Protein AF-A0A7Z9A4F8-F1 (afdb_monomer)

pLDDT: mean 92.96, std 9.13, range [48.97, 98.62]

Organism: NCBI:txid172042

Secondary structure (DSSP, 8-state):
--HHHHHHHHHHHHHHHHHHTTGGGGS-HHHHHHHHHHHIIIIIGGG-SSSHHHHHHHHHHHHHTTSS-HHHHHHHHHHHHHHHHH--HHHHHHHHHHHHTTSGGGG-S---HHHHHHHHHHHHHHHHHH-TTHHHHHHHHHHHHHHT-

Foldseek 3Di:
DDPVVVLVVLLVVLLVVCVVVVLVVLDFLLVVLVLLLVLCCPPPCVLAPDCLLVVLSVLLVCVLVVNDDLVVLVVSLVVLVVVLVPDDFLNNLSSVSSSVSSHPCSNDRDDDPVVVSVVVSVNSSSLCRNPNCSSVVSSVSSVVSSVVD

Mean predicted aligned error: 3.82 Å

Radius of gyration: 15.21 Å; Cα contacts (8 Å, |Δi|>4): 139; chains: 1; bounding box: 38×24×45 Å

Structure (mmCIF, N/CA/C/O backbone):
data_AF-A0A7Z9A4F8-F1
#
_entry.id   AF-A0A7Z9A4F8-F1
#
loop_
_atom_site.group_PDB
_atom_site.id
_atom_site.type_symbol
_atom_site.label_atom_id
_atom_site.label_alt_id
_atom_site.label_comp_id
_atom_site.label_asym_id
_atom_site.label_entity_id
_atom_site.label_seq_id
_atom_site.pdbx_PDB_ins_code
_atom_site.Cartn_x
_atom_site.Cartn_y
_atom_site.Cartn_z
_atom_site.occupancy
_atom_site.B_iso_or_equiv
_atom_site.auth_seq_id
_atom_site.auth_comp_id
_atom_site.auth_asym_id
_atom_site.auth_atom_id
_atom_site.pdbx_PDB_model_num
ATOM 1 N N . MET A 1 1 ? -14.095 -0.865 -30.176 1.00 49.19 1 MET A N 1
ATOM 2 C CA . MET A 1 1 ? -14.136 -0.090 -28.913 1.00 49.19 1 MET A CA 1
ATOM 3 C C . MET A 1 1 ? -12.730 -0.069 -28.334 1.00 49.19 1 MET A C 1
ATOM 5 O O . MET A 1 1 ? -12.136 -1.127 -28.215 1.00 49.19 1 MET A O 1
ATOM 9 N N . SER A 1 2 ? -12.163 1.115 -28.090 1.00 48.97 2 SER A N 1
ATOM 10 C CA . SER A 1 2 ? -10.768 1.278 -27.642 1.00 48.97 2 SER A CA 1
ATOM 11 C C . SER A 1 2 ? -10.556 0.652 -26.257 1.00 48.97 2 SER A C 1
ATOM 13 O O . SER A 1 2 ? -11.334 0.936 -25.349 1.00 48.97 2 SER A O 1
ATOM 15 N N . TYR A 1 3 ? -9.508 -0.162 -26.092 1.00 52.59 3 TYR A N 1
ATOM 16 C CA . TYR A 1 3 ? -9.105 -0.825 -24.837 1.00 52.59 3 TYR A CA 1
ATOM 17 C C . TYR A 1 3 ? -9.114 0.125 -23.620 1.00 52.59 3 TYR A C 1
ATOM 19 O O . TYR A 1 3 ? -9.548 -0.257 -22.536 1.00 52.59 3 TYR A O 1
ATOM 27 N N . LYS A 1 4 ? -8.752 1.403 -23.827 1.00 60.28 4 LYS A N 1
ATOM 28 C CA . LYS A 1 4 ? -8.769 2.464 -22.799 1.00 60.28 4 LYS A CA 1
ATOM 29 C C . LYS A 1 4 ? -10.166 2.806 -22.256 1.00 60.28 4 LYS A C 1
ATOM 31 O O . LYS A 1 4 ? -10.293 3.346 -21.164 1.00 60.28 4 LYS A O 1
ATOM 36 N N . LYS A 1 5 ? -11.230 2.546 -23.021 1.00 63.47 5 LYS A N 1
ATOM 37 C CA . LYS A 1 5 ? -12.617 2.782 -22.585 1.00 63.47 5 LYS A CA 1
ATOM 38 C C . LYS A 1 5 ? -13.124 1.637 -21.703 1.00 63.47 5 LYS A C 1
ATOM 40 O O . LYS A 1 5 ? -13.867 1.886 -20.760 1.00 63.47 5 LYS A O 1
ATOM 45 N N . VAL A 1 6 ? -12.700 0.404 -21.996 1.00 61.91 6 VAL A N 1
ATOM 46 C CA . VAL A 1 6 ? -13.047 -0.793 -21.210 1.00 61.91 6 VAL A CA 1
ATOM 47 C C . VAL A 1 6 ? -12.304 -0.790 -19.873 1.00 61.91 6 VAL A C 1
ATOM 49 O O . VAL A 1 6 ? -12.931 -1.027 -18.844 1.00 61.91 6 VAL A O 1
ATOM 52 N N . SER A 1 7 ? -11.017 -0.422 -19.869 1.00 66.69 7 SER A N 1
ATOM 53 C CA . SER A 1 7 ? -10.226 -0.273 -18.639 1.00 66.69 7 SER A CA 1
ATOM 54 C C . SER A 1 7 ? -10.853 0.719 -17.663 1.00 66.69 7 SER A C 1
ATOM 56 O O . SER A 1 7 ? -11.108 0.393 -16.507 1.00 66.69 7 SER A O 1
ATOM 58 N N . LYS A 1 8 ? -11.194 1.913 -18.162 1.00 76.75 8 LYS A N 1
ATOM 59 C CA . LYS A 1 8 ? -11.801 2.975 -17.360 1.00 76.75 8 LYS A CA 1
ATOM 60 C C . LYS A 1 8 ? -13.153 2.554 -16.780 1.00 76.75 8 LYS A C 1
ATOM 62 O O . LYS A 1 8 ? -13.448 2.890 -15.642 1.00 76.75 8 LYS A O 1
ATOM 67 N N . SER A 1 9 ? -13.948 1.784 -17.527 1.00 84.25 9 SER A N 1
ATOM 68 C CA . SER A 1 9 ? -15.221 1.259 -17.022 1.00 84.25 9 SER A CA 1
ATOM 69 C C . SER A 1 9 ? -15.029 0.257 -15.884 1.00 84.25 9 SER A C 1
ATOM 71 O O . SER A 1 9 ? -15.783 0.318 -14.923 1.00 84.25 9 SER A O 1
ATOM 73 N N . LYS A 1 10 ? -14.039 -0.644 -15.961 1.00 85.62 10 LYS A N 1
ATOM 74 C CA . LYS A 1 10 ? -13.772 -1.612 -14.883 1.00 85.62 10 LYS A CA 1
ATOM 75 C C . LYS A 1 10 ? -13.355 -0.914 -13.585 1.00 85.62 10 LYS A C 1
ATOM 77 O O . LYS A 1 10 ? -13.894 -1.231 -12.531 1.00 85.62 10 LYS A O 1
ATOM 82 N N . ILE A 1 11 ? -12.441 0.054 -13.674 1.00 91.19 11 ILE A N 1
ATOM 83 C CA . ILE A 1 11 ? -11.961 0.821 -12.512 1.00 91.19 11 ILE A CA 1
ATOM 84 C C . ILE A 1 11 ? -13.109 1.608 -11.871 1.00 91.19 11 ILE A C 1
ATOM 86 O O . ILE A 1 11 ? -13.294 1.529 -10.660 1.00 91.19 11 ILE A O 1
ATOM 90 N N . ILE A 1 12 ? -13.917 2.305 -12.681 1.00 91.38 12 ILE A N 1
ATOM 91 C CA . ILE A 1 12 ? -15.095 3.041 -12.198 1.00 91.38 12 ILE A CA 1
ATOM 92 C C . ILE A 1 12 ? -16.080 2.091 -11.514 1.00 91.38 12 ILE A C 1
ATOM 94 O O . ILE A 1 12 ? -16.480 2.359 -10.392 1.00 91.38 12 ILE A O 1
ATOM 98 N N . ASN A 1 13 ? -16.400 0.948 -12.126 1.00 90.75 13 ASN A N 1
ATOM 99 C CA . ASN A 1 13 ? -17.335 -0.011 -11.536 1.00 90.75 13 ASN A CA 1
ATOM 100 C C . ASN A 1 13 ? -16.831 -0.565 -10.191 1.00 90.75 13 ASN A C 1
ATOM 102 O O . ASN A 1 13 ? -17.613 -0.699 -9.253 1.00 90.75 13 ASN A O 1
ATOM 106 N N . ALA A 1 14 ? -15.537 -0.888 -10.082 1.00 90.62 14 ALA A N 1
ATOM 107 C CA . ALA A 1 14 ? -14.943 -1.343 -8.825 1.00 90.62 14 ALA A CA 1
ATOM 108 C C . ALA A 1 14 ? -14.994 -0.243 -7.753 1.00 90.62 14 ALA A C 1
ATOM 110 O O . ALA A 1 14 ? -15.388 -0.497 -6.615 1.00 90.62 14 ALA A O 1
ATOM 111 N N . TYR A 1 15 ? -14.644 0.987 -8.129 1.00 93.19 15 TYR A N 1
ATOM 112 C CA . TYR A 1 15 ? -14.686 2.147 -7.246 1.00 93.19 15 TYR A CA 1
ATOM 113 C C . TYR A 1 15 ? -16.108 2.462 -6.760 1.00 93.19 15 TYR A C 1
ATOM 115 O O . TYR A 1 15 ? -16.328 2.625 -5.559 1.00 93.19 15 TYR A O 1
ATOM 123 N N . ASP A 1 16 ? -17.081 2.483 -7.670 1.00 93.06 16 ASP A N 1
ATOM 124 C CA . ASP A 1 16 ? -18.489 2.719 -7.357 1.00 93.06 16 ASP A CA 1
ATOM 125 C C . ASP A 1 16 ? -19.027 1.625 -6.437 1.00 93.06 16 ASP A C 1
ATOM 127 O O . ASP A 1 16 ? -19.637 1.942 -5.419 1.00 93.06 16 ASP A O 1
ATOM 131 N N . LYS A 1 17 ? -18.691 0.352 -6.688 1.00 91.75 17 LYS A N 1
ATOM 132 C CA . LYS A 1 17 ? -19.063 -0.753 -5.795 1.00 91.75 17 LYS A CA 1
ATOM 133 C C . LYS A 1 17 ? -18.533 -0.548 -4.370 1.00 91.75 17 LYS A C 1
ATOM 135 O O . LYS A 1 17 ? -19.282 -0.739 -3.414 1.00 91.75 17 LYS A O 1
ATOM 140 N N . ILE A 1 18 ? -17.273 -0.130 -4.205 1.00 91.94 18 ILE A N 1
ATOM 141 C CA . ILE A 1 18 ? -16.700 0.152 -2.875 1.00 91.94 18 ILE A CA 1
ATOM 142 C C . ILE A 1 18 ? -17.470 1.274 -2.169 1.00 91.94 18 ILE A C 1
ATOM 144 O O . ILE A 1 18 ? -17.735 1.168 -0.969 1.00 91.94 18 ILE A O 1
ATOM 148 N N . ARG A 1 19 ? -17.837 2.331 -2.902 1.00 91.50 19 ARG A N 1
ATOM 149 C CA . ARG A 1 19 ? -18.580 3.482 -2.367 1.00 91.50 19 ARG A CA 1
ATOM 150 C C . ARG A 1 19 ? -20.016 3.139 -2.003 1.00 91.50 19 ARG A C 1
ATOM 152 O O . ARG A 1 19 ? -20.467 3.483 -0.916 1.00 91.50 19 ARG A O 1
ATOM 159 N N . GLU A 1 20 ? -20.733 2.471 -2.898 1.00 91.06 20 GLU A N 1
ATOM 160 C CA . GLU A 1 20 ? -22.137 2.097 -2.709 1.00 91.06 20 GLU A CA 1
ATOM 161 C C . GLU A 1 20 ? -22.307 1.149 -1.522 1.00 91.06 20 GLU A C 1
ATOM 163 O O . GLU A 1 20 ? -23.208 1.333 -0.703 1.00 91.06 20 GLU A O 1
ATOM 168 N N . LEU A 1 21 ? -21.398 0.181 -1.387 1.00 87.81 21 LEU A N 1
ATOM 169 C CA . LEU A 1 21 ? -21.382 -0.763 -0.271 1.00 87.81 21 LEU A CA 1
ATOM 170 C C . LEU A 1 21 ? -20.690 -0.212 0.983 1.00 87.81 21 LEU A C 1
ATOM 172 O O . LEU A 1 21 ? -20.659 -0.896 2.004 1.00 87.81 21 LEU A O 1
ATOM 176 N N . LYS A 1 22 ? -20.133 1.006 0.923 1.00 89.62 22 LYS A N 1
ATOM 177 C CA . LYS A 1 22 ? -19.420 1.666 2.029 1.00 89.62 22 LYS A CA 1
ATOM 178 C C . LYS A 1 22 ? -18.330 0.790 2.654 1.00 89.62 22 LYS A C 1
ATOM 180 O O . LYS A 1 22 ? -18.095 0.842 3.862 1.00 89.62 22 LYS A O 1
ATOM 185 N N . LEU A 1 23 ? -17.651 -0.017 1.832 1.00 88.44 23 LEU A N 1
ATOM 186 C CA . LEU A 1 23 ? -16.760 -1.073 2.323 1.00 88.44 23 LEU A CA 1
ATOM 187 C C . LEU A 1 23 ? -15.659 -0.495 3.216 1.00 88.44 23 LEU A C 1
ATOM 189 O O . LEU A 1 23 ? -15.454 -0.968 4.328 1.00 88.44 23 LEU A O 1
ATOM 193 N N . ILE A 1 24 ? -15.011 0.590 2.787 1.00 91.19 24 ILE A N 1
ATOM 194 C CA . ILE A 1 24 ? -13.920 1.205 3.557 1.00 91.19 24 ILE A CA 1
ATOM 195 C C . ILE A 1 24 ? -14.398 2.036 4.758 1.00 91.19 24 ILE A C 1
ATOM 197 O O . ILE A 1 24 ? -13.628 2.246 5.687 1.00 91.19 24 ILE A O 1
ATOM 201 N N . GLU A 1 25 ? -15.654 2.495 4.768 1.00 91.50 25 GLU A N 1
ATOM 202 C CA . GLU A 1 25 ? 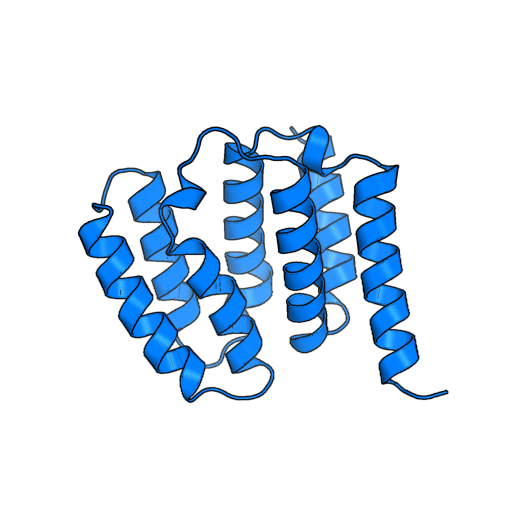-16.232 3.253 5.894 1.00 91.50 25 GLU A CA 1
ATOM 203 C C . GLU A 1 25 ? -16.500 2.349 7.099 1.00 91.50 25 GLU A C 1
ATOM 205 O O . GLU A 1 25 ? -16.504 2.808 8.239 1.00 91.50 25 GLU A O 1
ATOM 210 N N . SER A 1 26 ? -16.714 1.058 6.839 1.00 87.38 26 SER A N 1
ATOM 211 C CA . SER A 1 26 ? -16.970 0.048 7.864 1.00 87.38 26 SER A CA 1
ATOM 212 C C . SER A 1 26 ? -15.712 -0.421 8.606 1.00 87.38 26 SER A C 1
ATOM 214 O O . SER A 1 26 ? -15.819 -1.173 9.572 1.00 87.38 26 SER A O 1
ATOM 216 N N . ILE A 1 27 ? -14.522 0.030 8.190 1.00 92.12 27 ILE A N 1
ATOM 217 C CA . ILE A 1 27 ? -13.236 -0.4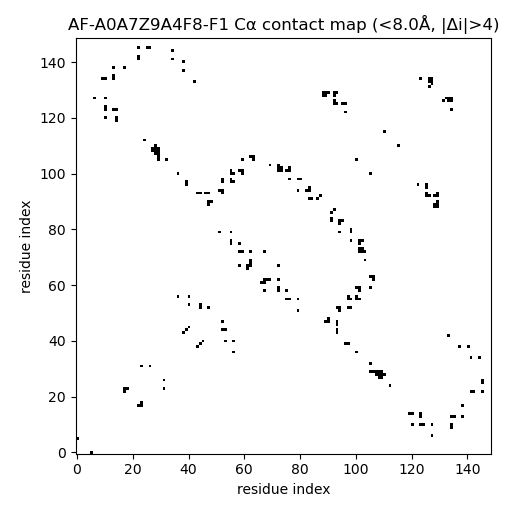85 8.667 1.00 92.12 27 ILE A CA 1
ATOM 218 C C . ILE A 1 27 ? -12.430 0.644 9.324 1.00 92.12 27 ILE A C 1
ATOM 220 O O . ILE A 1 27 ? -12.252 1.707 8.723 1.00 92.12 27 ILE A O 1
ATOM 224 N N . PRO A 1 28 ? -11.861 0.440 10.529 1.00 94.62 28 PRO A N 1
ATOM 225 C CA . PRO A 1 28 ? -10.883 1.370 11.079 1.00 94.62 28 PRO A CA 1
ATOM 226 C C . PRO A 1 28 ? -9.705 1.555 10.117 1.00 94.62 28 PRO A C 1
ATOM 228 O O . PRO A 1 28 ? -9.156 0.578 9.613 1.00 94.62 28 PRO A O 1
ATOM 231 N N . TYR A 1 29 ? -9.249 2.792 9.911 1.00 95.56 29 TYR A N 1
ATOM 232 C CA . TYR A 1 29 ? -8.163 3.080 8.964 1.00 95.56 29 TYR A CA 1
ATOM 233 C C . TYR A 1 29 ? -6.903 2.230 9.214 1.00 95.56 29 TYR A C 1
ATOM 235 O O . TYR A 1 29 ? -6.275 1.752 8.274 1.00 95.56 29 TYR A O 1
ATOM 243 N N . THR A 1 30 ? -6.572 1.946 10.476 1.00 95.56 30 THR A N 1
ATOM 244 C CA . THR A 1 30 ? -5.446 1.067 10.825 1.00 95.56 30 THR A CA 1
ATOM 245 C C . THR A 1 30 ? -5.619 -0.372 10.335 1.00 95.56 30 THR A C 1
ATOM 247 O O . THR A 1 30 ? -4.637 -1.000 9.945 1.00 95.56 30 THR A O 1
ATOM 250 N N . GLU A 1 31 ? -6.842 -0.905 10.352 1.00 95.94 31 GLU A N 1
ATOM 251 C CA . GLU A 1 31 ? -7.147 -2.241 9.825 1.00 95.94 31 GLU A CA 1
ATOM 252 C C . GLU A 1 31 ? -7.183 -2.233 8.296 1.00 95.94 31 GLU A C 1
ATOM 254 O O . GLU A 1 31 ? -6.648 -3.149 7.675 1.00 95.94 31 GLU A O 1
ATOM 259 N N . LEU A 1 32 ? -7.687 -1.155 7.684 1.00 96.31 32 LEU A N 1
ATOM 260 C CA . LEU A 1 32 ? -7.606 -0.961 6.236 1.00 96.31 32 LEU A CA 1
ATOM 261 C C . LEU A 1 32 ? -6.146 -0.983 5.756 1.00 96.31 32 LEU A C 1
ATOM 263 O O . LEU A 1 32 ? -5.827 -1.700 4.815 1.00 96.31 32 LEU A O 1
ATOM 267 N N . ILE A 1 33 ? -5.234 -0.267 6.422 1.00 97.19 33 ILE A N 1
ATOM 268 C CA . ILE A 1 33 ? -3.806 -0.275 6.065 1.00 97.19 33 ILE A CA 1
ATOM 269 C C . ILE A 1 33 ? -3.197 -1.677 6.184 1.00 97.19 33 ILE A C 1
ATOM 271 O O . ILE A 1 33 ? -2.453 -2.095 5.296 1.00 97.19 33 ILE A O 1
ATOM 275 N N . LYS A 1 34 ? -3.512 -2.427 7.248 1.00 96.12 34 LYS A N 1
ATOM 276 C CA . LYS A 1 34 ? -3.035 -3.813 7.400 1.00 96.12 34 LYS A CA 1
ATOM 277 C C . LYS A 1 34 ? -3.552 -4.709 6.277 1.00 96.12 34 LYS A C 1
ATOM 279 O O . LYS A 1 34 ? -2.768 -5.474 5.720 1.00 96.12 34 LYS A O 1
ATOM 284 N N . PHE A 1 35 ? -4.835 -4.587 5.936 1.00 97.25 35 PHE A N 1
ATOM 285 C CA . PHE A 1 35 ? -5.442 -5.299 4.816 1.00 97.25 35 PHE A CA 1
ATOM 286 C C . PHE A 1 35 ? -4.737 -4.967 3.496 1.00 97.25 35 PHE A C 1
ATOM 288 O O . PHE A 1 35 ? -4.325 -5.880 2.786 1.00 97.25 35 PHE A O 1
ATOM 295 N N . LEU A 1 36 ? -4.529 -3.681 3.193 1.00 98.00 36 LEU A N 1
ATOM 296 C CA . LEU A 1 36 ? -3.857 -3.244 1.967 1.00 98.00 36 LEU A CA 1
ATOM 297 C C . LEU A 1 36 ? -2.430 -3.794 1.874 1.00 98.00 36 LEU A C 1
ATOM 299 O O . LEU A 1 36 ? -2.054 -4.340 0.841 1.00 98.00 36 LEU A O 1
ATOM 303 N N . ILE A 1 37 ? -1.647 -3.711 2.954 1.00 98.19 37 ILE A N 1
ATOM 304 C CA . ILE A 1 37 ? -0.288 -4.271 2.996 1.00 98.19 37 ILE A CA 1
ATOM 305 C C . ILE A 1 37 ? -0.315 -5.782 2.749 1.00 98.19 37 ILE A C 1
ATOM 307 O O . ILE A 1 37 ? 0.488 -6.277 1.960 1.00 98.19 37 ILE A O 1
ATOM 311 N N . LEU A 1 38 ? -1.233 -6.510 3.392 1.00 97.94 38 LEU A N 1
ATOM 312 C CA . LEU A 1 38 ? -1.351 -7.960 3.240 1.00 97.94 38 LEU A CA 1
ATOM 313 C C . LEU A 1 38 ? -1.758 -8.353 1.815 1.00 97.94 38 LEU A C 1
ATOM 315 O O . LEU A 1 38 ? -1.162 -9.256 1.233 1.00 97.94 38 LEU A O 1
ATOM 319 N N . PHE A 1 39 ? -2.740 -7.658 1.239 1.00 98.44 39 PHE A N 1
ATOM 320 C CA . PHE A 1 39 ? -3.166 -7.880 -0.138 1.00 98.44 39 PHE A CA 1
ATOM 321 C C . PHE A 1 39 ? -2.007 -7.650 -1.112 1.00 98.44 39 PHE A C 1
ATOM 323 O O . PHE A 1 39 ? -1.744 -8.492 -1.966 1.00 98.44 39 PHE A O 1
ATOM 330 N N . VAL A 1 40 ? -1.265 -6.549 -0.957 1.00 98.31 40 VAL A N 1
ATOM 331 C CA . VAL A 1 40 ? -0.110 -6.251 -1.814 1.00 98.31 40 VAL A CA 1
ATOM 332 C C . VAL A 1 40 ? 1.000 -7.282 -1.624 1.00 98.31 40 VAL A C 1
ATOM 334 O O . VAL A 1 40 ? 1.610 -7.702 -2.602 1.00 98.31 40 VAL A O 1
ATOM 337 N N . GLU A 1 41 ? 1.250 -7.739 -0.399 1.00 98.06 41 GLU A N 1
ATOM 338 C CA . GLU A 1 41 ? 2.239 -8.783 -0.123 1.00 98.06 41 GLU A CA 1
ATOM 339 C C . GLU A 1 41 ? 1.912 -10.112 -0.820 1.00 98.06 41 GLU A C 1
ATOM 341 O O . GLU A 1 41 ? 2.826 -10.772 -1.317 1.00 98.06 41 GLU A O 1
ATOM 346 N N . ILE A 1 42 ? 0.632 -10.487 -0.883 1.00 97.75 42 ILE A N 1
ATOM 347 C CA . ILE A 1 42 ? 0.181 -11.772 -1.436 1.00 97.75 42 ILE A CA 1
ATOM 348 C C . ILE A 1 42 ? -0.033 -11.705 -2.951 1.00 97.75 42 ILE A C 1
ATOM 350 O O . ILE A 1 42 ? 0.450 -12.572 -3.673 1.00 97.75 42 ILE A O 1
ATOM 354 N N . GLU A 1 43 ? -0.757 -10.700 -3.440 1.00 98.12 43 GLU A N 1
ATOM 355 C CA . GLU A 1 43 ? -1.232 -10.663 -4.829 1.00 98.12 43 GLU A CA 1
ATOM 356 C C . GLU A 1 43 ? -0.322 -9.849 -5.751 1.00 98.12 43 GLU A C 1
ATOM 358 O O . GLU A 1 43 ? -0.297 -10.099 -6.951 1.00 98.12 43 GLU A O 1
ATOM 363 N N . ILE A 1 4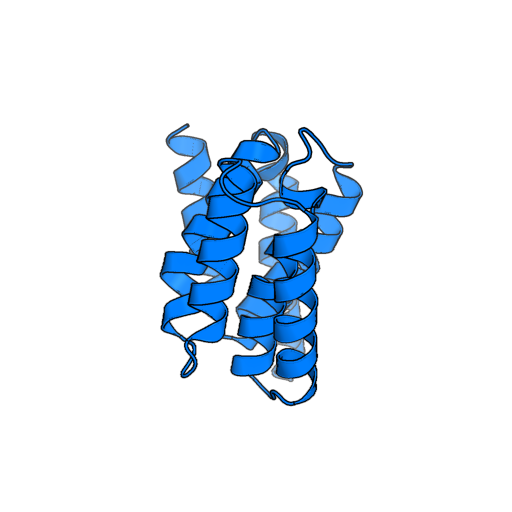4 ? 0.425 -8.872 -5.220 1.00 97.94 44 ILE A N 1
ATOM 364 C CA . ILE A 1 44 ? 1.109 -7.860 -6.042 1.00 97.94 44 ILE A CA 1
ATOM 365 C C . ILE A 1 44 ? 2.626 -8.023 -6.020 1.00 97.94 44 ILE A C 1
ATOM 367 O O . ILE A 1 44 ? 3.260 -8.106 -7.068 1.00 97.94 44 ILE A O 1
ATOM 371 N N . ALA A 1 45 ? 3.234 -8.099 -4.838 1.00 96.94 45 ALA A N 1
ATOM 372 C CA . ALA A 1 45 ? 4.681 -8.210 -4.692 1.00 96.94 45 ALA A CA 1
ATOM 373 C C . ALA A 1 45 ? 5.286 -9.437 -5.408 1.00 96.94 45 ALA A C 1
ATOM 375 O O . ALA A 1 45 ? 6.392 -9.304 -5.939 1.00 96.94 45 ALA A O 1
ATOM 376 N N . PRO A 1 46 ? 4.620 -10.612 -5.487 1.00 96.81 46 PRO A N 1
ATOM 377 C CA . PRO A 1 46 ? 5.137 -11.751 -6.250 1.00 96.81 46 PRO A CA 1
ATOM 378 C C . PRO A 1 46 ? 5.157 -11.544 -7.767 1.00 96.81 46 PRO A C 1
ATOM 380 O O . PRO A 1 46 ? 5.827 -12.300 -8.464 1.00 96.81 46 PRO A O 1
ATOM 383 N N . LEU A 1 47 ? 4.436 -10.542 -8.278 1.00 96.38 47 LEU A N 1
ATOM 384 C CA . LEU A 1 47 ? 4.352 -10.237 -9.705 1.00 96.38 47 LEU A CA 1
ATOM 385 C C . LEU A 1 47 ? 5.518 -9.378 -10.217 1.00 96.38 47 LEU A C 1
ATOM 387 O O . LEU A 1 47 ? 5.631 -9.194 -11.429 1.00 96.38 47 LEU A O 1
ATOM 391 N N . SER A 1 48 ? 6.343 -8.845 -9.313 1.00 95.44 48 SER A N 1
ATOM 392 C CA . SER A 1 48 ? 7.554 -8.081 -9.627 1.00 95.44 48 SER A CA 1
ATOM 393 C C . SER A 1 48 ? 8.757 -9.003 -9.802 1.00 95.44 48 SER A C 1
ATOM 395 O O . SER A 1 48 ? 8.959 -9.940 -9.026 1.00 95.44 48 SER A O 1
ATOM 397 N N . ASN A 1 49 ? 9.611 -8.682 -10.769 1.00 91.81 49 ASN A N 1
ATOM 398 C CA . ASN A 1 49 ? 10.895 -9.354 -10.971 1.00 91.81 49 ASN A CA 1
ATOM 399 C C . ASN A 1 49 ? 11.965 -8.904 -9.959 1.00 91.81 49 ASN A C 1
ATOM 401 O O . ASN A 1 49 ? 12.966 -9.594 -9.757 1.00 91.81 49 ASN A O 1
ATOM 405 N N . GLY A 1 50 ? 11.771 -7.743 -9.327 1.00 88.75 50 GLY A N 1
ATOM 406 C CA . GLY A 1 50 ? 12.663 -7.186 -8.314 1.00 88.75 50 GLY A CA 1
ATOM 407 C C . GLY A 1 50 ? 12.296 -7.578 -6.880 1.00 88.75 50 GLY A C 1
ATOM 408 O O . GLY A 1 50 ? 11.167 -7.962 -6.572 1.00 88.75 50 GLY A O 1
ATOM 409 N N . ASN A 1 51 ? 13.262 -7.420 -5.971 1.00 92.12 51 ASN A N 1
ATOM 410 C CA . ASN A 1 51 ? 13.046 -7.605 -4.530 1.00 92.12 51 ASN A CA 1
ATOM 411 C C . ASN A 1 51 ? 12.581 -6.330 -3.813 1.00 92.12 51 ASN A C 1
ATOM 413 O O . ASN A 1 51 ? 12.122 -6.417 -2.673 1.00 92.12 51 ASN A O 1
ATOM 417 N N . ASP A 1 52 ? 12.688 -5.160 -4.449 1.00 94.62 52 ASP A N 1
ATOM 418 C CA . ASP A 1 52 ? 12.362 -3.878 -3.823 1.00 94.62 52 ASP A CA 1
ATOM 419 C C . ASP A 1 52 ? 10.938 -3.807 -3.252 1.00 94.62 52 ASP A C 1
ATOM 421 O O . ASP A 1 52 ? 10.812 -3.415 -2.090 1.00 94.62 52 ASP A O 1
ATOM 425 N N . PRO A 1 53 ? 9.888 -4.284 -3.950 1.00 96.62 53 PRO A N 1
ATOM 426 C CA . PRO A 1 53 ? 8.534 -4.307 -3.396 1.00 96.62 53 PRO A CA 1
ATOM 427 C C . PRO A 1 53 ? 8.431 -5.074 -2.071 1.00 96.62 53 PRO A C 1
ATOM 429 O O . PRO A 1 53 ? 7.792 -4.617 -1.125 1.00 96.62 53 PRO A O 1
ATOM 432 N N . LYS A 1 54 ? 9.116 -6.217 -1.950 1.00 97.12 54 LYS A N 1
ATOM 433 C CA . LYS A 1 54 ? 9.125 -7.015 -0.711 1.00 97.12 54 LYS A CA 1
ATOM 434 C C . LYS A 1 54 ? 9.861 -6.292 0.419 1.00 97.12 54 LYS A C 1
ATOM 436 O O . LYS A 1 54 ? 9.427 -6.343 1.568 1.00 97.12 54 LYS A O 1
ATOM 441 N N . ILE A 1 55 ? 10.957 -5.604 0.096 1.00 97.88 55 ILE A N 1
ATOM 442 C CA . ILE A 1 55 ? 11.729 -4.814 1.063 1.00 97.88 55 ILE A CA 1
ATOM 443 C C . ILE A 1 55 ? 10.905 -3.616 1.552 1.00 97.88 55 ILE A C 1
ATOM 445 O O . ILE A 1 55 ? 10.887 -3.339 2.749 1.00 97.88 55 ILE A O 1
ATOM 449 N N . ASP A 1 56 ? 10.187 -2.932 0.660 1.00 98.44 56 ASP A N 1
ATOM 450 C CA . ASP A 1 56 ? 9.308 -1.815 1.024 1.00 98.44 56 ASP A CA 1
ATOM 451 C C . ASP A 1 56 ? 8.236 -2.248 2.027 1.00 98.44 56 ASP A C 1
ATOM 453 O O . ASP A 1 56 ? 8.041 -1.601 3.059 1.00 98.44 56 ASP A O 1
ATOM 457 N N . LEU A 1 57 ? 7.588 -3.386 1.761 1.00 98.44 57 LEU A N 1
ATOM 458 C CA . LEU A 1 57 ? 6.572 -3.953 2.644 1.00 98.44 57 LEU A CA 1
ATOM 459 C C . LEU A 1 57 ? 7.156 -4.373 4.002 1.00 98.44 57 LEU A C 1
ATOM 461 O O . LEU A 1 57 ? 6.521 -4.138 5.030 1.00 98.44 57 LEU A O 1
ATOM 465 N N . ASP A 1 58 ? 8.369 -4.941 4.053 1.00 98.31 58 ASP A N 1
ATOM 466 C CA . ASP A 1 58 ? 9.060 -5.213 5.327 1.00 98.31 58 ASP A CA 1
ATOM 467 C C . ASP A 1 58 ? 9.287 -3.925 6.130 1.00 98.31 58 ASP A C 1
ATOM 469 O O . ASP A 1 58 ? 9.002 -3.872 7.330 1.00 98.31 58 ASP A O 1
ATOM 473 N N . TYR A 1 59 ? 9.745 -2.858 5.473 1.00 98.62 59 TYR A N 1
ATOM 474 C CA . TYR A 1 59 ? 9.958 -1.566 6.123 1.00 98.62 59 TYR A CA 1
ATOM 475 C C . TYR A 1 59 ? 8.654 -0.974 6.660 1.00 98.62 59 TYR A C 1
ATOM 477 O O . TYR A 1 59 ? 8.623 -0.550 7.819 1.00 98.62 59 TYR A O 1
ATOM 485 N N . ALA A 1 60 ? 7.576 -1.000 5.875 1.00 98.38 60 ALA A N 1
ATOM 486 C CA . ALA A 1 60 ? 6.258 -0.555 6.316 1.00 98.38 60 ALA A CA 1
ATOM 487 C C . ALA A 1 60 ? 5.779 -1.351 7.543 1.00 98.38 60 ALA A C 1
ATOM 489 O O . ALA A 1 60 ? 5.435 -0.765 8.571 1.00 98.38 60 ALA A O 1
ATOM 490 N N . LYS A 1 61 ? 5.860 -2.689 7.502 1.00 98.44 61 LYS A N 1
ATOM 491 C CA . LYS A 1 61 ? 5.478 -3.562 8.627 1.00 98.44 61 LYS A CA 1
ATOM 492 C C . LYS A 1 61 ? 6.306 -3.296 9.883 1.00 98.44 61 LYS A C 1
ATOM 494 O O . LYS A 1 61 ? 5.761 -3.203 10.983 1.00 98.44 61 LYS A O 1
ATOM 499 N N . ARG A 1 62 ? 7.623 -3.134 9.741 1.00 98.44 62 ARG A N 1
ATOM 500 C CA . ARG A 1 62 ? 8.518 -2.818 10.865 1.00 98.44 62 ARG A CA 1
ATOM 501 C C . ARG A 1 62 ? 8.264 -1.429 11.432 1.00 98.44 62 ARG A C 1
ATOM 503 O O . ARG A 1 62 ? 8.460 -1.234 12.630 1.00 98.44 62 ARG A O 1
ATOM 510 N N . PHE A 1 63 ? 7.857 -0.471 10.606 1.00 98.44 63 PHE A N 1
ATOM 511 C CA . PHE A 1 63 ? 7.483 0.859 11.072 1.00 98.44 63 PHE A CA 1
ATOM 512 C C . PHE A 1 63 ? 6.182 0.809 11.871 1.00 98.44 63 PHE A C 1
ATOM 514 O O . PHE A 1 63 ? 6.159 1.274 13.008 1.00 98.44 63 PHE A O 1
ATOM 521 N N . LEU A 1 64 ? 5.151 0.146 11.338 1.00 97.81 64 LEU A N 1
ATOM 522 C CA . LEU A 1 64 ? 3.874 -0.061 12.027 1.00 97.81 64 LEU A CA 1
ATOM 523 C C . LEU A 1 64 ? 4.035 -0.809 13.358 1.00 97.81 64 LEU A C 1
ATOM 525 O O . LEU A 1 64 ? 3.327 -0.522 14.317 1.00 97.81 64 LEU A O 1
ATOM 529 N N . SER A 1 65 ? 5.002 -1.728 13.454 1.00 97.25 65 SER A N 1
ATOM 530 C CA . SER A 1 65 ? 5.315 -2.434 14.700 1.00 97.25 65 SER A CA 1
ATOM 531 C C . SER A 1 65 ? 6.291 -1.684 15.624 1.00 97.25 65 SER A C 1
ATOM 533 O O . SER A 1 65 ? 6.824 -2.293 16.550 1.00 97.25 65 SER A O 1
ATOM 535 N N . GLY A 1 66 ? 6.642 -0.427 15.334 1.00 97.25 66 GLY A N 1
ATOM 536 C CA . GLY A 1 66 ? 7.576 0.380 16.133 1.00 97.25 66 GLY A CA 1
ATOM 537 C C . GLY A 1 66 ? 9.042 -0.085 16.119 1.00 97.25 66 GLY A C 1
ATOM 538 O O . GLY A 1 66 ? 9.854 0.406 16.900 1.00 97.25 66 GLY A O 1
ATOM 539 N N . LYS A 1 67 ? 9.418 -1.023 15.238 1.00 98.31 67 LYS A N 1
ATOM 540 C CA . LYS A 1 67 ? 10.785 -1.578 15.140 1.00 98.31 67 LYS A CA 1
ATOM 541 C C . LYS A 1 67 ? 11.748 -0.667 14.379 1.00 98.31 67 LYS A C 1
ATOM 543 O O . LYS A 1 67 ? 12.965 -0.822 14.499 1.00 98.31 67 LYS A O 1
ATOM 548 N N . ILE A 1 68 ? 11.236 0.253 13.562 1.00 98.38 68 ILE A N 1
ATOM 549 C CA . ILE A 1 68 ? 12.035 1.288 12.898 1.00 98.38 68 ILE A CA 1
ATOM 550 C C . ILE A 1 68 ? 11.411 2.667 13.099 1.00 98.38 68 ILE A C 1
ATOM 552 O O . ILE A 1 68 ? 10.212 2.799 13.315 1.00 98.38 68 ILE A O 1
ATOM 556 N N . THR A 1 69 ? 12.242 3.703 13.019 1.00 97.94 69 THR A N 1
ATOM 557 C CA . THR A 1 69 ? 11.810 5.097 13.148 1.00 97.94 69 THR A CA 1
ATOM 558 C C . THR A 1 69 ? 11.310 5.650 11.815 1.00 97.94 69 THR A C 1
ATOM 560 O O . THR A 1 69 ? 11.701 5.163 10.751 1.00 97.94 69 THR A O 1
ATOM 563 N N . ALA A 1 70 ? 10.552 6.750 11.861 1.00 97.25 70 ALA A N 1
ATOM 564 C CA . ALA A 1 70 ? 10.151 7.491 10.663 1.00 97.25 70 ALA A CA 1
ATOM 565 C C . ALA A 1 70 ? 11.358 7.922 9.805 1.00 97.25 70 ALA A C 1
ATOM 567 O O . ALA A 1 70 ? 11.290 7.890 8.584 1.00 97.25 70 ALA A O 1
ATOM 568 N N . LYS A 1 71 ? 12.507 8.237 10.428 1.00 97.81 71 LYS A N 1
ATOM 569 C CA . LYS A 1 71 ? 13.755 8.540 9.704 1.00 97.81 71 LYS A CA 1
ATOM 570 C C . LYS A 1 71 ? 14.240 7.353 8.866 1.00 97.81 71 LYS A C 1
ATOM 572 O O . LYS A 1 71 ? 14.630 7.547 7.722 1.00 97.81 71 LYS A O 1
ATOM 577 N N . LYS A 1 72 ? 14.220 6.132 9.419 1.00 98.19 72 LYS A N 1
ATOM 578 C CA . LYS A 1 72 ? 14.612 4.918 8.678 1.00 98.19 72 LYS A CA 1
ATOM 579 C C . LYS A 1 72 ? 13.624 4.599 7.556 1.00 98.19 72 LYS A C 1
ATOM 581 O O . LYS A 1 72 ? 14.062 4.198 6.482 1.00 98.19 72 LYS A O 1
ATOM 586 N N . LEU A 1 73 ? 12.329 4.802 7.803 1.00 98.38 73 LEU A N 1
ATOM 587 C CA . LEU A 1 73 ? 11.290 4.647 6.787 1.00 98.38 73 LEU A CA 1
ATOM 588 C C . LEU A 1 73 ? 11.509 5.628 5.625 1.00 98.38 73 LEU A C 1
ATOM 590 O O . LEU A 1 73 ? 11.630 5.197 4.485 1.00 98.38 73 LEU A O 1
ATOM 594 N N . HIS A 1 74 ? 11.699 6.915 5.928 1.00 98.00 74 HIS A N 1
ATOM 595 C CA . HIS A 1 74 ? 11.959 7.961 4.936 1.00 98.00 74 HIS A CA 1
ATOM 596 C C . HIS A 1 74 ? 13.254 7.727 4.142 1.00 98.00 74 HIS A C 1
ATOM 598 O O . HIS A 1 74 ? 13.325 8.013 2.950 1.00 98.00 74 HIS A O 1
ATOM 604 N N . THR A 1 75 ? 14.300 7.167 4.764 1.00 98.19 75 THR A N 1
ATOM 605 C CA . THR A 1 75 ? 15.491 6.744 4.014 1.00 98.19 75 THR A CA 1
ATOM 606 C C . THR A 1 75 ? 15.125 5.709 2.949 1.00 98.19 75 THR A C 1
ATOM 608 O O . THR A 1 75 ? 15.560 5.855 1.811 1.00 98.19 75 THR A O 1
ATOM 611 N N . ARG A 1 76 ? 14.325 4.688 3.287 1.00 98.25 76 ARG A N 1
ATOM 612 C CA . ARG A 1 76 ? 13.883 3.680 2.310 1.00 98.25 76 ARG A CA 1
ATOM 613 C C . ARG A 1 76 ? 12.962 4.279 1.250 1.00 98.25 76 ARG A C 1
ATOM 615 O O . ARG A 1 76 ? 13.153 3.976 0.081 1.00 98.25 76 ARG A O 1
ATOM 622 N N . GLU A 1 77 ? 12.051 5.167 1.642 1.00 98.19 77 GLU A N 1
ATOM 623 C CA . GLU A 1 77 ? 11.174 5.918 0.734 1.00 98.19 77 GLU A CA 1
ATOM 624 C C . GLU A 1 77 ? 11.976 6.601 -0.384 1.00 98.19 77 GLU A C 1
ATOM 626 O O . GLU A 1 77 ? 11.650 6.445 -1.556 1.00 98.19 77 GLU A O 1
ATOM 631 N N . LYS A 1 78 ? 13.086 7.277 -0.051 1.00 97.81 78 LYS A N 1
ATOM 632 C CA . LYS A 1 78 ? 13.963 7.911 -1.053 1.00 97.81 78 LYS A CA 1
ATOM 633 C C . LYS A 1 78 ? 14.560 6.917 -2.047 1.00 97.81 78 LYS A C 1
ATOM 635 O O . LYS A 1 78 ? 14.625 7.221 -3.234 1.00 97.81 78 LYS A O 1
ATOM 640 N N . TYR A 1 79 ? 15.005 5.752 -1.574 1.00 97.25 79 TYR A N 1
ATOM 641 C CA . TYR A 1 79 ? 15.536 4.706 -2.454 1.00 97.25 79 TYR A CA 1
ATOM 642 C C . TYR A 1 79 ? 14.448 4.140 -3.372 1.00 97.25 79 TYR A C 1
ATOM 644 O O . TYR A 1 79 ? 14.671 4.022 -4.573 1.00 97.25 79 TYR A O 1
ATOM 652 N N . ALA A 1 80 ? 13.270 3.841 -2.822 1.00 97.38 80 ALA A N 1
ATOM 653 C CA . ALA A 1 80 ? 12.130 3.330 -3.578 1.00 97.38 80 ALA A CA 1
ATOM 654 C C . ALA A 1 80 ? 11.659 4.329 -4.650 1.00 97.38 80 ALA A C 1
ATOM 656 O O . ALA A 1 80 ? 11.373 3.932 -5.776 1.00 97.38 80 ALA A O 1
ATOM 657 N N . TRP A 1 81 ? 11.658 5.631 -4.340 1.00 96.75 81 TRP A N 1
ATOM 658 C CA . TRP A 1 81 ? 11.369 6.683 -5.314 1.00 96.75 81 TRP A CA 1
ATOM 659 C C . TRP A 1 81 ? 12.408 6.778 -6.425 1.00 96.75 81 TRP A C 1
ATOM 661 O O . TRP A 1 81 ? 12.039 6.830 -7.592 1.00 96.75 81 TRP A O 1
ATOM 671 N N . ALA A 1 82 ? 13.698 6.755 -6.088 1.00 95.94 82 ALA A N 1
ATOM 672 C CA . ALA A 1 82 ? 14.749 6.767 -7.101 1.00 95.94 82 ALA A CA 1
ATOM 673 C C . ALA A 1 82 ? 14.637 5.561 -8.054 1.00 95.94 82 ALA A C 1
ATOM 675 O O . ALA A 1 82 ? 14.853 5.706 -9.254 1.00 95.94 82 ALA A O 1
ATOM 676 N N . ASN A 1 83 ? 14.253 4.393 -7.527 1.00 94.38 83 ASN A N 1
ATOM 677 C CA . ASN A 1 83 ? 13.994 3.203 -8.333 1.00 94.38 83 ASN A CA 1
ATOM 678 C C . ASN A 1 83 ? 12.739 3.364 -9.208 1.00 94.38 83 ASN A C 1
ATOM 680 O O . ASN A 1 83 ? 12.772 3.086 -10.400 1.00 94.38 83 ASN A O 1
ATOM 684 N N . TYR A 1 84 ? 11.641 3.873 -8.644 1.00 95.62 84 TYR A N 1
ATOM 685 C CA . TYR A 1 84 ? 10.400 4.135 -9.379 1.00 95.62 84 TYR A CA 1
ATOM 686 C C . TYR A 1 84 ? 10.615 5.000 -10.633 1.00 95.62 84 TYR A C 1
ATOM 688 O O . TYR A 1 84 ? 10.020 4.727 -11.678 1.00 95.62 84 TYR A O 1
ATOM 696 N N . GLU A 1 85 ? 11.471 6.023 -10.552 1.00 95.06 85 GLU A N 1
ATOM 697 C CA . GLU A 1 85 ? 11.720 6.935 -11.674 1.00 95.06 85 GLU A CA 1
ATOM 698 C C . GLU A 1 85 ? 12.274 6.217 -12.913 1.00 95.06 85 GLU A C 1
ATOM 700 O O . GLU A 1 85 ? 11.887 6.559 -14.030 1.00 95.06 85 GLU A O 1
ATOM 705 N N . ILE A 1 86 ? 13.102 5.184 -12.725 1.00 96.00 86 ILE A N 1
ATOM 706 C CA . ILE A 1 86 ? 13.743 4.439 -13.820 1.00 96.00 86 ILE A CA 1
ATOM 707 C C . ILE A 1 86 ? 12.957 3.205 -14.283 1.00 96.00 86 ILE A C 1
ATOM 709 O O . ILE A 1 86 ? 13.290 2.625 -15.314 1.00 96.00 86 ILE A O 1
ATOM 713 N N . LEU A 1 87 ? 11.937 2.781 -13.533 1.00 96.38 87 LEU A N 1
ATOM 714 C CA . LEU A 1 87 ? 11.085 1.653 -13.909 1.00 96.38 87 LEU A CA 1
ATOM 715 C C . LEU A 1 87 ? 10.037 2.066 -14.946 1.00 96.38 87 LEU A C 1
ATOM 717 O O . LEU A 1 87 ? 9.585 3.215 -14.987 1.00 96.38 87 LEU A O 1
ATOM 721 N N . GLU A 1 88 ? 9.585 1.087 -15.730 1.00 95.44 88 GLU A N 1
ATOM 722 C CA . GLU A 1 88 ? 8.521 1.238 -16.724 1.00 95.44 88 GLU A CA 1
ATOM 723 C C . GLU A 1 88 ? 7.480 0.115 -16.619 1.00 95.44 88 GLU A C 1
ATOM 725 O O . GLU A 1 88 ? 7.723 -0.943 -16.032 1.00 95.44 88 GLU A O 1
ATOM 730 N N . GLY A 1 89 ? 6.302 0.359 -17.200 1.00 94.88 89 GLY A N 1
ATOM 731 C CA . GLY A 1 89 ? 5.214 -0.614 -17.278 1.00 94.88 89 GLY A CA 1
ATOM 732 C C . GLY A 1 89 ? 4.810 -1.184 -15.916 1.00 94.88 89 GLY A C 1
ATOM 733 O O . GLY A 1 89 ? 4.773 -0.472 -14.913 1.00 94.88 89 GLY A O 1
ATOM 734 N N . LYS A 1 90 ? 4.537 -2.493 -15.892 1.00 95.94 90 LYS A N 1
ATOM 735 C CA . LYS A 1 90 ? 4.067 -3.234 -14.713 1.00 95.94 90 LYS A CA 1
ATOM 736 C C . LYS A 1 90 ? 4.948 -3.031 -13.475 1.00 95.94 90 LYS A C 1
ATOM 738 O O . LYS A 1 90 ? 4.422 -2.824 -12.386 1.00 95.94 90 LYS A O 1
ATOM 743 N N . GLU A 1 91 ? 6.271 -3.050 -13.631 1.00 97.19 91 GLU A N 1
ATOM 744 C CA . GLU A 1 91 ? 7.204 -2.876 -12.506 1.00 97.19 91 GLU A CA 1
ATOM 745 C C . GLU A 1 91 ? 7.077 -1.486 -11.876 1.00 97.19 91 GLU A C 1
ATOM 747 O O . GLU A 1 91 ? 7.094 -1.346 -10.652 1.00 97.19 91 GLU A O 1
ATOM 752 N N . LYS A 1 92 ? 6.875 -0.453 -12.706 1.00 97.31 92 LYS A N 1
ATOM 753 C CA . LYS A 1 92 ? 6.649 0.914 -12.230 1.00 97.31 92 LYS A CA 1
ATOM 754 C C . LYS A 1 92 ? 5.37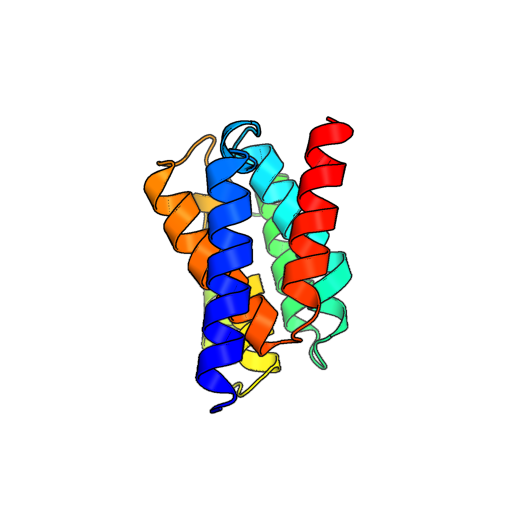5 0.996 -11.388 1.00 97.31 92 LYS A C 1
ATOM 756 O O . LYS A 1 92 ? 5.400 1.597 -10.314 1.00 97.31 92 LYS A O 1
ATOM 761 N N . SER A 1 93 ? 4.290 0.358 -11.829 1.00 97.81 93 SER A N 1
ATOM 762 C CA . SER A 1 93 ? 3.015 0.334 -11.101 1.00 97.81 93 SER A CA 1
ATOM 763 C C . SER A 1 93 ? 3.118 -0.461 -9.789 1.00 97.81 93 SER A C 1
ATOM 765 O O . SER A 1 93 ? 2.644 0.016 -8.756 1.00 97.81 93 SER A O 1
ATOM 767 N N . VAL A 1 94 ? 3.824 -1.603 -9.769 1.00 98.19 94 VAL A N 1
ATOM 768 C CA . VAL A 1 94 ? 4.108 -2.349 -8.524 1.00 98.19 94 VAL A CA 1
ATOM 769 C C . VAL A 1 94 ? 4.902 -1.485 -7.538 1.00 98.19 94 VAL A C 1
ATOM 771 O O . VAL A 1 94 ? 4.505 -1.343 -6.380 1.00 98.19 94 VAL A O 1
ATOM 774 N N . GLN A 1 95 ? 5.989 -0.852 -7.991 1.00 97.81 95 GLN A N 1
ATOM 775 C CA . GLN A 1 95 ? 6.820 0.013 -7.149 1.00 97.81 95 GLN A CA 1
ATOM 776 C C . GLN A 1 95 ? 6.046 1.242 -6.642 1.00 97.81 95 GLN A C 1
ATOM 778 O O . GLN A 1 95 ? 6.260 1.684 -5.509 1.00 97.81 95 GLN A O 1
ATOM 783 N N . ARG A 1 96 ? 5.124 1.788 -7.449 1.00 97.56 96 ARG A N 1
ATOM 784 C CA . ARG A 1 96 ? 4.248 2.901 -7.057 1.00 97.56 96 ARG A CA 1
ATOM 785 C C . ARG A 1 96 ? 3.326 2.528 -5.905 1.00 97.56 96 ARG A C 1
ATOM 787 O O . ARG A 1 96 ? 3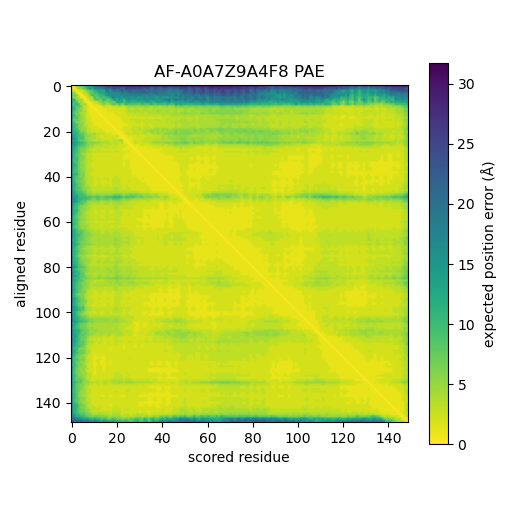.123 3.341 -5.002 1.00 97.56 96 ARG A O 1
ATOM 794 N N . ILE A 1 97 ? 2.784 1.312 -5.934 1.00 98.12 97 ILE A N 1
ATOM 795 C CA . ILE A 1 97 ? 1.967 0.783 -4.844 1.00 98.12 97 ILE A CA 1
ATOM 796 C C . ILE A 1 97 ? 2.820 0.652 -3.583 1.00 98.12 97 ILE A C 1
ATOM 798 O O . ILE A 1 97 ? 2.458 1.204 -2.545 1.00 98.12 97 ILE A O 1
ATOM 802 N N . THR A 1 98 ? 3.971 -0.019 -3.645 1.00 98.06 98 THR A N 1
ATOM 803 C CA . THR A 1 98 ? 4.742 -0.301 -2.425 1.00 98.06 98 THR A CA 1
ATOM 804 C C . THR A 1 98 ? 5.375 0.937 -1.801 1.00 98.06 98 THR A C 1
ATOM 806 O O . THR A 1 98 ? 5.384 1.051 -0.574 1.00 98.06 98 THR A O 1
ATOM 809 N N . VAL A 1 99 ? 5.816 1.918 -2.603 1.00 97.00 99 VAL A N 1
ATOM 810 C CA . VAL A 1 99 ? 6.367 3.179 -2.069 1.00 97.00 99 VAL A CA 1
ATOM 811 C C . VAL A 1 99 ? 5.318 3.980 -1.295 1.00 97.00 99 VAL A C 1
ATOM 813 O O . VAL A 1 99 ? 5.661 4.703 -0.361 1.00 97.00 9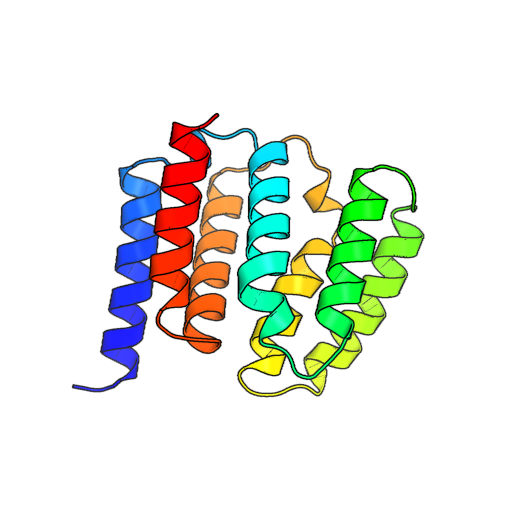9 VAL A O 1
ATOM 816 N N . SER A 1 100 ? 4.028 3.821 -1.616 1.00 96.31 100 SER A N 1
ATOM 817 C CA . SER A 1 100 ? 2.945 4.500 -0.895 1.00 96.31 100 SER A CA 1
ATOM 818 C C . SER A 1 100 ? 2.870 4.100 0.586 1.00 96.31 100 SER A C 1
ATOM 820 O O . SER A 1 100 ? 2.459 4.914 1.416 1.00 96.31 100 SER A O 1
ATOM 822 N N . PHE A 1 101 ? 3.360 2.906 0.943 1.00 97.94 101 PHE A N 1
ATOM 823 C CA . PHE A 1 101 ? 3.407 2.443 2.330 1.00 97.94 101 PHE A CA 1
ATOM 824 C C . PHE A 1 101 ? 4.617 2.954 3.122 1.00 97.94 101 PHE A C 1
ATOM 826 O O . PHE A 1 101 ? 4.703 2.747 4.333 1.00 97.94 101 PHE A O 1
ATOM 833 N N . LEU A 1 102 ? 5.556 3.637 2.463 1.00 98.31 102 LEU A N 1
ATOM 834 C CA . LEU A 1 102 ? 6.761 4.185 3.089 1.00 98.31 102 LEU A CA 1
ATOM 835 C C . LEU A 1 102 ? 6.571 5.613 3.617 1.00 98.31 102 LEU A C 1
ATOM 837 O O . LEU A 1 102 ? 7.521 6.241 4.081 1.00 98.31 102 LEU A O 1
ATOM 841 N N . PHE A 1 103 ? 5.342 6.123 3.595 1.00 95.94 103 PHE A N 1
ATOM 842 C CA . PHE A 1 103 ? 5.001 7.411 4.184 1.00 95.94 103 PHE A CA 1
ATOM 843 C C . PHE A 1 103 ? 4.503 7.232 5.622 1.00 95.94 103 PHE A C 1
ATOM 845 O O . PHE A 1 103 ? 3.668 6.362 5.860 1.00 95.94 103 PHE A O 1
ATOM 852 N N . PRO A 1 104 ? 4.898 8.091 6.584 1.00 93.44 104 PRO A N 1
ATOM 853 C CA . PRO A 1 104 ? 4.461 7.978 7.979 1.00 93.44 104 PRO A CA 1
ATOM 854 C C . PRO A 1 104 ? 2.940 7.943 8.189 1.00 93.44 104 PRO A C 1
ATOM 856 O O . PRO A 1 104 ? 2.486 7.384 9.187 1.00 93.44 104 PRO A O 1
ATOM 859 N N . ARG A 1 105 ? 2.158 8.474 7.236 1.00 92.75 105 ARG A N 1
ATOM 860 C CA . ARG A 1 105 ? 0.686 8.480 7.264 1.00 92.75 105 ARG A CA 1
ATOM 861 C C . ARG A 1 105 ? 0.045 7.093 7.366 1.00 92.75 105 ARG A C 1
ATOM 863 O O . ARG A 1 105 ? -1.105 6.980 7.772 1.00 92.75 105 ARG A O 1
ATOM 870 N N . VAL A 1 106 ? 0.774 6.021 7.044 1.00 94.44 106 VAL A N 1
ATOM 871 C CA . VAL A 1 106 ? 0.283 4.645 7.250 1.00 94.44 106 VAL A CA 1
ATOM 872 C C . VAL A 1 106 ? 0.078 4.297 8.726 1.00 94.44 106 VAL A C 1
ATOM 874 O O . VAL A 1 106 ? -0.676 3.383 9.034 1.00 94.44 106 VAL A O 1
ATOM 877 N N . ALA A 1 107 ? 0.740 5.013 9.640 1.00 95.75 107 ALA A N 1
ATOM 878 C CA . ALA A 1 107 ? 0.605 4.825 11.084 1.00 95.75 107 ALA A CA 1
ATOM 879 C C . ALA A 1 107 ? -0.415 5.779 11.734 1.00 95.75 107 ALA A C 1
ATOM 881 O O . ALA A 1 107 ? -0.583 5.755 12.955 1.00 95.75 107 ALA A O 1
ATOM 882 N N . GLU A 1 108 ? -1.075 6.641 10.954 1.00 95.75 108 GLU A N 1
ATOM 883 C CA . GLU A 1 108 ? -2.143 7.497 11.473 1.00 95.75 108 GLU A CA 1
ATOM 884 C C . GLU A 1 108 ? -3.323 6.650 11.962 1.00 95.75 108 GLU A C 1
ATOM 886 O O . GLU A 1 108 ? -3.590 5.561 11.459 1.00 95.75 108 GLU A O 1
ATOM 891 N N . LYS A 1 109 ? -4.044 7.141 12.975 1.00 94.00 109 LYS A N 1
ATOM 892 C CA . LYS A 1 109 ? -5.214 6.431 13.524 1.00 94.00 109 LYS A CA 1
ATOM 893 C C . LYS A 1 109 ? -6.462 6.602 12.660 1.00 94.00 109 LYS A C 1
ATOM 895 O O . LYS A 1 109 ? -7.371 5.780 12.725 1.00 94.00 109 LYS A O 1
ATOM 900 N N . SER A 1 110 ? -6.518 7.681 11.891 1.00 95.00 110 SER A N 1
ATOM 901 C CA . SER A 1 110 ? -7.634 8.037 11.028 1.00 95.00 110 SER A CA 1
ATOM 902 C C . SER A 1 110 ? -7.165 8.999 9.945 1.00 95.00 110 SER A C 1
ATOM 904 O O . SER A 1 110 ? -6.176 9.708 10.124 1.00 95.00 110 SER A O 1
ATOM 906 N N . ARG A 1 111 ? -7.918 9.042 8.847 1.00 93.56 111 ARG A N 1
ATOM 907 C CA . ARG A 1 111 ? -7.761 10.005 7.758 1.00 93.56 111 ARG A CA 1
ATOM 908 C C . ARG A 1 111 ? -9.117 10.486 7.269 1.00 93.56 111 ARG A C 1
ATOM 910 O O . ARG A 1 111 ? -10.139 9.863 7.558 1.00 93.56 111 ARG A O 1
ATOM 917 N N . LEU A 1 112 ? -9.123 11.609 6.554 1.00 94.75 112 LEU A N 1
ATOM 918 C CA . LEU A 1 112 ? -10.329 12.092 5.895 1.00 94.75 112 LEU A CA 1
ATOM 919 C C . LEU A 1 112 ? -10.773 11.060 4.862 1.00 94.75 112 LEU A C 1
ATOM 921 O O . LEU A 1 112 ? -9.988 10.627 4.024 1.00 94.75 112 LEU A O 1
ATOM 925 N N . LEU A 1 113 ? -12.047 10.682 4.921 1.00 92.94 113 LEU A N 1
ATOM 926 C CA . LEU A 1 113 ? -12.604 9.657 4.046 1.00 92.94 113 LEU A CA 1
ATOM 927 C C . LEU A 1 113 ? -12.477 10.026 2.557 1.00 92.94 113 LEU A C 1
ATOM 929 O O . LEU A 1 113 ? -12.232 9.150 1.735 1.00 92.94 113 LEU A O 1
ATOM 933 N N . GLY A 1 114 ? -12.591 11.318 2.223 1.00 93.06 114 GLY A N 1
ATOM 934 C CA . GLY A 1 114 ? -12.362 11.824 0.865 1.00 93.06 114 GLY A CA 1
ATOM 935 C C . GLY A 1 114 ? -10.964 11.487 0.343 1.00 93.06 114 GLY A C 1
ATOM 936 O O . GLY A 1 114 ? -10.849 10.898 -0.726 1.00 93.06 114 GLY A O 1
ATOM 937 N N . ASP A 1 115 ? -9.925 11.750 1.139 1.00 93.38 115 ASP A N 1
ATOM 938 C CA . ASP A 1 115 ? -8.542 11.430 0.770 1.00 93.38 115 ASP A CA 1
ATOM 939 C C . ASP A 1 115 ? -8.342 9.922 0.559 1.00 93.38 115 ASP A C 1
ATOM 941 O O . ASP A 1 115 ? -7.641 9.510 -0.362 1.00 93.38 115 ASP A O 1
ATOM 945 N N . ILE A 1 116 ? -8.964 9.086 1.402 1.00 94.38 116 ILE A N 1
ATOM 946 C CA . ILE A 1 116 ? -8.874 7.623 1.273 1.00 94.38 116 ILE A CA 1
ATOM 947 C C . ILE A 1 116 ? -9.513 7.174 -0.044 1.00 94.38 116 ILE A C 1
ATOM 949 O O . ILE A 1 116 ? -8.957 6.322 -0.732 1.00 94.38 116 ILE A O 1
ATOM 953 N N . TYR A 1 117 ? -10.657 7.751 -0.419 1.00 93.62 117 TYR A N 1
ATOM 954 C CA . TYR A 1 117 ? -11.309 7.449 -1.691 1.00 93.62 117 TYR A CA 1
ATOM 955 C C . TYR A 1 117 ? -10.464 7.878 -2.901 1.00 93.62 117 TYR A C 1
ATOM 957 O O . TYR A 1 117 ? -10.354 7.115 -3.859 1.00 93.62 117 TYR A O 1
ATOM 965 N N . GLU A 1 118 ? -9.827 9.048 -2.862 1.00 92.69 118 GLU A N 1
ATOM 966 C CA . GLU A 1 118 ? -8.929 9.492 -3.937 1.00 92.69 118 GLU A CA 1
ATOM 967 C C . GLU A 1 118 ? -7.711 8.567 -4.087 1.00 92.69 118 GLU A C 1
ATOM 969 O O . GLU A 1 118 ? -7.382 8.135 -5.195 1.00 92.69 118 GLU A O 1
ATOM 974 N N . GLU A 1 119 ? -7.074 8.203 -2.971 1.00 93.62 119 GLU A N 1
ATOM 975 C CA . GLU A 1 119 ? -5.948 7.264 -2.963 1.00 93.62 119 GLU A CA 1
ATOM 976 C C . GLU A 1 119 ? -6.363 5.872 -3.449 1.00 93.62 119 GLU A C 1
ATOM 978 O O . GLU A 1 119 ? -5.627 5.230 -4.201 1.00 93.62 119 GLU A O 1
ATOM 983 N N . LEU A 1 120 ? -7.558 5.420 -3.072 1.00 94.75 120 LEU A N 1
ATOM 984 C CA . LEU A 1 120 ? -8.120 4.149 -3.506 1.00 94.75 120 LEU A CA 1
ATOM 985 C C . LEU A 1 120 ? -8.400 4.125 -5.013 1.00 94.75 120 LEU A C 1
ATOM 987 O O . LEU A 1 120 ? -8.153 3.108 -5.656 1.00 94.75 120 LEU A O 1
ATOM 991 N N . PHE A 1 121 ? -8.896 5.220 -5.590 1.00 94.44 121 PHE A N 1
ATOM 992 C CA . PHE A 1 121 ? -9.114 5.297 -7.034 1.00 94.44 121 PHE A CA 1
ATOM 993 C C . PHE A 1 121 ? -7.796 5.116 -7.795 1.00 94.44 121 PHE A C 1
ATOM 995 O O . PHE A 1 121 ? -7.706 4.248 -8.662 1.00 94.44 121 PHE A O 1
ATOM 1002 N N . LEU A 1 122 ? -6.750 5.856 -7.404 1.00 94.75 122 LEU A N 1
ATOM 1003 C CA . LEU A 1 122 ? -5.407 5.691 -7.968 1.00 94.75 122 LEU A CA 1
ATOM 1004 C C . LEU A 1 122 ? -4.879 4.265 -7.759 1.00 94.75 122 LEU A C 1
ATOM 1006 O O . LEU A 1 122 ? -4.271 3.682 -8.653 1.00 94.75 122 LEU A O 1
ATOM 1010 N N . TYR A 1 123 ? -5.115 3.681 -6.586 1.00 96.62 123 TYR A N 1
ATOM 1011 C CA . TYR A 1 123 ? -4.718 2.309 -6.298 1.00 96.62 123 TYR A CA 1
ATOM 1012 C C . TYR A 1 123 ? -5.374 1.304 -7.260 1.00 96.62 123 TYR A C 1
ATOM 1014 O O . TYR A 1 123 ? -4.680 0.446 -7.801 1.00 96.62 123 TYR A O 1
ATOM 1022 N N . LEU A 1 124 ? -6.673 1.439 -7.550 1.00 96.19 124 LEU A N 1
ATOM 1023 C CA . LEU A 1 124 ? -7.375 0.600 -8.532 1.00 96.19 124 LEU A CA 1
ATOM 1024 C C . LEU A 1 124 ? -6.841 0.790 -9.961 1.00 96.19 124 LEU A C 1
ATOM 1026 O O . LEU A 1 124 ? -6.763 -0.182 -10.712 1.00 96.19 124 LEU A O 1
ATOM 1030 N N . GLU A 1 125 ? -6.449 2.010 -10.343 1.00 95.00 125 GLU A N 1
ATOM 1031 C CA . GLU A 1 125 ? -5.772 2.249 -11.626 1.00 95.00 125 GLU A CA 1
ATOM 1032 C C . GLU A 1 125 ? -4.459 1.459 -11.707 1.00 95.00 125 GLU A C 1
ATOM 1034 O O . GLU A 1 125 ? -4.232 0.744 -12.683 1.00 95.00 125 GLU A O 1
ATOM 1039 N N . LEU A 1 126 ? -3.641 1.509 -10.650 1.00 96.88 126 LEU A N 1
ATOM 1040 C CA . LEU A 1 126 ? -2.372 0.779 -10.582 1.00 96.88 126 LEU A CA 1
ATOM 1041 C C . LEU A 1 126 ? -2.578 -0.739 -10.606 1.00 96.88 126 LEU A C 1
ATOM 1043 O O . LEU A 1 126 ? -1.835 -1.436 -11.291 1.00 96.88 126 LEU A O 1
ATOM 1047 N N . LEU A 1 127 ? -3.591 -1.264 -9.908 1.00 97.31 127 LEU A N 1
ATOM 1048 C CA . LEU A 1 127 ? -3.936 -2.687 -9.981 1.00 97.31 127 LEU A CA 1
ATOM 1049 C C . LEU A 1 127 ? -4.240 -3.109 -11.419 1.00 97.31 127 LEU A C 1
ATOM 1051 O O . LEU A 1 127 ? -3.703 -4.110 -11.889 1.00 97.31 127 LEU A O 1
ATOM 1055 N N . TYR A 1 128 ? -5.051 -2.322 -12.126 1.00 94.69 128 TYR A N 1
ATOM 1056 C CA . TYR A 1 128 ? -5.403 -2.599 -13.513 1.00 94.69 128 TYR A CA 1
ATOM 1057 C C . TYR A 1 128 ? -4.191 -2.533 -14.457 1.00 94.69 128 TYR A C 1
ATOM 1059 O O . TYR A 1 128 ? -4.090 -3.335 -15.385 1.00 94.69 128 TYR A O 1
ATOM 1067 N N . GLU A 1 129 ? -3.276 -1.582 -14.242 1.00 94.50 129 GLU A N 1
ATOM 1068 C CA . GLU A 1 129 ? -2.030 -1.469 -15.012 1.00 94.50 129 GLU A CA 1
ATOM 1069 C C . GLU A 1 129 ? -1.095 -2.666 -14.816 1.00 94.50 129 GLU A C 1
ATOM 1071 O O . GLU A 1 129 ? -0.352 -3.019 -15.734 1.00 94.50 129 GLU A O 1
ATOM 1076 N N . ILE A 1 130 ? -1.130 -3.284 -13.633 1.00 96.31 130 ILE A N 1
ATOM 1077 C CA . ILE A 1 130 ? -0.348 -4.480 -13.325 1.00 96.31 130 ILE A CA 1
ATOM 1078 C C . ILE A 1 130 ? -0.965 -5.678 -14.042 1.00 96.31 130 ILE A C 1
ATOM 1080 O O . ILE A 1 130 ? -0.309 -6.264 -14.903 1.00 96.31 130 ILE A O 1
ATOM 1084 N N . GLU A 1 131 ? -2.210 -6.027 -13.702 1.00 95.19 131 GLU A N 1
ATOM 1085 C CA . GLU A 1 131 ? -2.987 -7.111 -14.313 1.00 95.19 131 GLU A CA 1
ATOM 1086 C C . GLU A 1 131 ? -4.494 -6.848 -14.152 1.00 95.19 131 GLU A C 1
ATOM 1088 O O . GLU A 1 131 ? -4.979 -6.517 -13.070 1.00 95.19 131 GLU A O 1
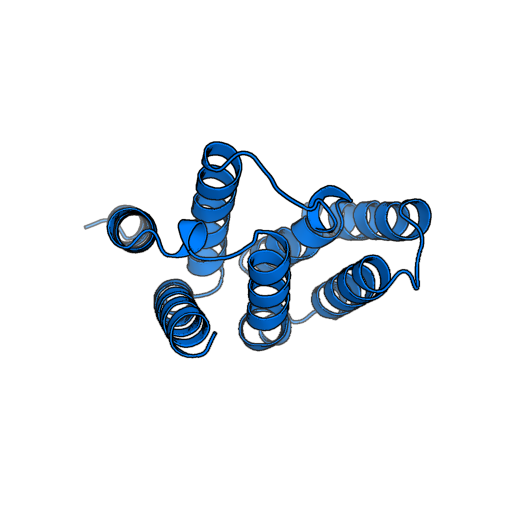ATOM 1093 N N . ASP A 1 132 ? -5.273 -7.050 -15.217 1.00 90.25 132 ASP A N 1
ATOM 1094 C CA . ASP A 1 132 ? -6.679 -6.625 -15.271 1.00 90.25 132 ASP A CA 1
ATOM 1095 C C . ASP A 1 132 ? -7.594 -7.309 -14.237 1.00 90.25 132 ASP A C 1
ATOM 1097 O O . ASP A 1 132 ? -8.593 -6.723 -13.816 1.00 90.25 132 ASP A O 1
ATOM 1101 N N . VAL A 1 133 ? -7.247 -8.531 -13.825 1.00 93.81 133 VAL A N 1
ATOM 1102 C CA . VAL A 1 133 ? -7.975 -9.345 -12.840 1.00 93.81 133 VAL A CA 1
ATOM 1103 C C . VAL A 1 133 ? -7.786 -8.860 -11.396 1.00 93.81 133 VAL A C 1
ATOM 1105 O O . VAL A 1 133 ? -8.549 -9.243 -10.509 1.00 93.81 133 VAL A O 1
ATOM 1108 N N . LEU A 1 134 ? -6.783 -8.019 -11.123 1.00 96.12 134 LEU A N 1
ATO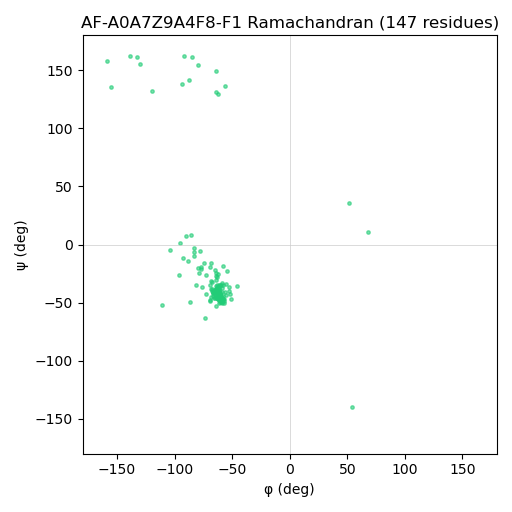M 1109 C CA . LEU A 1 134 ? -6.441 -7.623 -9.754 1.00 96.12 134 LEU A CA 1
ATOM 1110 C C . LEU A 1 134 ? -7.507 -6.747 -9.099 1.00 96.12 134 LEU A C 1
ATOM 1112 O O . LEU A 1 134 ? -7.708 -6.863 -7.893 1.00 96.12 134 LEU A O 1
ATOM 1116 N N . CYS A 1 135 ? -8.232 -5.930 -9.867 1.00 95.12 135 CYS A N 1
ATOM 1117 C CA . CYS A 1 135 ? -9.360 -5.166 -9.331 1.00 95.12 135 CYS A CA 1
ATOM 1118 C C . CYS A 1 135 ? -10.457 -6.095 -8.794 1.00 95.12 135 CYS A C 1
ATOM 1120 O O . CYS A 1 135 ? -10.947 -5.888 -7.686 1.00 95.12 135 CYS A O 1
ATOM 1122 N N . ASP A 1 136 ? -10.801 -7.153 -9.533 1.00 93.44 136 ASP A N 1
ATOM 1123 C CA . ASP A 1 136 ? -11.831 -8.110 -9.115 1.00 93.44 136 ASP A CA 1
ATOM 1124 C C . ASP A 1 136 ? -11.384 -8.891 -7.869 1.00 93.44 136 ASP A C 1
ATOM 1126 O O . ASP A 1 136 ? -12.152 -9.050 -6.916 1.00 93.44 136 ASP A O 1
ATOM 1130 N N . ARG A 1 137 ? -10.112 -9.316 -7.830 1.00 96.50 137 ARG A N 1
ATOM 1131 C CA . ARG A 1 137 ? -9.525 -9.977 -6.651 1.00 96.50 137 ARG A CA 1
ATOM 1132 C C . ARG A 1 137 ? -9.493 -9.067 -5.432 1.00 96.50 137 ARG A C 1
ATOM 1134 O O . ARG A 1 137 ? -9.782 -9.526 -4.332 1.00 96.50 137 ARG A O 1
ATOM 1141 N N . PHE A 1 138 ? -9.163 -7.792 -5.620 1.00 96.75 138 PHE A N 1
ATOM 1142 C CA . PHE A 1 138 ? -9.135 -6.806 -4.547 1.00 96.75 138 PHE A CA 1
ATOM 1143 C C . PHE A 1 138 ? -10.509 -6.626 -3.908 1.00 96.75 138 PHE A C 1
ATOM 1145 O O . PHE A 1 138 ? -10.631 -6.696 -2.688 1.00 96.75 138 PHE A O 1
ATOM 1152 N N . ILE A 1 139 ? -11.546 -6.457 -4.731 1.00 94.25 139 ILE A N 1
ATOM 1153 C CA . ILE A 1 139 ? -12.926 -6.344 -4.258 1.00 94.25 139 ILE A CA 1
ATOM 1154 C C . ILE A 1 139 ? -13.333 -7.590 -3.474 1.00 94.25 139 ILE A C 1
ATOM 1156 O O . ILE A 1 139 ? -13.796 -7.464 -2.343 1.00 94.25 139 ILE A O 1
ATOM 1160 N N . ALA A 1 140 ? -13.110 -8.781 -4.033 1.00 94.62 140 ALA A N 1
ATOM 1161 C CA . ALA A 1 140 ? -13.456 -10.030 -3.360 1.00 94.62 140 ALA A CA 1
ATOM 1162 C C . ALA A 1 140 ? -12.702 -10.195 -2.026 1.00 94.62 140 ALA A C 1
ATOM 1164 O O . ALA A 1 140 ? -13.286 -10.603 -1.023 1.00 94.62 140 ALA A O 1
ATOM 1165 N N . AL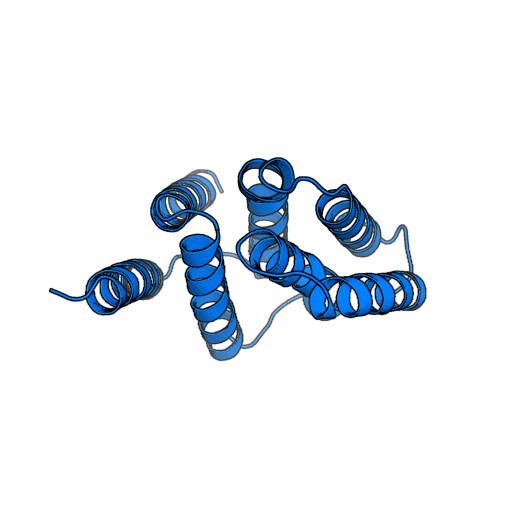A A 1 141 ? -11.412 -9.846 -1.988 1.00 96.06 141 ALA A N 1
ATOM 1166 C CA . ALA A 1 141 ? -10.612 -9.881 -0.768 1.00 96.06 141 ALA A CA 1
ATOM 1167 C C . ALA A 1 141 ? -11.125 -8.889 0.287 1.00 96.06 141 ALA A C 1
ATOM 1169 O O . ALA A 1 141 ? -11.194 -9.240 1.464 1.00 96.06 141 ALA A O 1
ATOM 1170 N N . LEU A 1 142 ? -11.518 -7.679 -0.123 1.00 95.00 142 LEU A N 1
ATOM 1171 C CA . LEU A 1 142 ? -12.054 -6.651 0.769 1.00 95.00 142 LEU A CA 1
ATOM 1172 C C . LEU A 1 142 ? -13.413 -7.063 1.354 1.00 95.00 142 LEU A C 1
ATOM 1174 O O . LEU A 1 142 ? -13.622 -6.945 2.559 1.00 95.00 142 LEU A O 1
ATOM 1178 N N . GLU A 1 143 ? -14.313 -7.602 0.530 1.00 93.12 143 GLU A N 1
ATOM 1179 C CA . GLU A 1 143 ? -15.614 -8.124 0.973 1.00 93.12 143 GLU A CA 1
ATOM 1180 C C . GLU A 1 143 ? -15.453 -9.273 1.982 1.00 93.12 143 GLU A C 1
ATOM 1182 O O . GLU A 1 143 ? -16.120 -9.295 3.022 1.00 93.12 143 GLU A O 1
ATOM 1187 N N . ASN A 1 144 ? -14.526 -10.198 1.718 1.00 93.44 144 ASN A N 1
ATOM 1188 C CA . ASN A 1 144 ? -14.212 -11.298 2.632 1.00 93.44 144 ASN A CA 1
ATOM 1189 C C . ASN A 1 144 ? -13.606 -10.804 3.952 1.00 93.44 144 ASN A C 1
ATOM 1191 O O . ASN A 1 144 ? -13.953 -11.322 5.014 1.00 93.44 144 ASN A O 1
ATOM 1195 N N . PHE A 1 145 ? -12.718 -9.808 3.896 1.00 92.69 145 PHE A N 1
ATOM 1196 C CA . PHE A 1 145 ? -12.094 -9.219 5.079 1.00 92.69 145 PHE A CA 1
ATOM 1197 C C . PHE A 1 145 ? -13.136 -8.586 6.006 1.00 92.69 145 PHE A C 1
ATOM 1199 O O . PHE A 1 145 ? -13.129 -8.857 7.205 1.00 92.69 145 PHE A O 1
ATOM 1206 N N . ILE A 1 146 ? -14.076 -7.821 5.445 1.00 88.94 146 ILE A N 1
ATOM 1207 C CA . ILE A 1 146 ? -15.174 -7.195 6.198 1.00 88.94 146 ILE A CA 1
ATOM 1208 C C . ILE A 1 146 ? -16.117 -8.249 6.776 1.00 88.94 146 ILE A C 1
ATOM 1210 O O . ILE A 1 146 ? -16.530 -8.135 7.921 1.00 88.94 146 ILE A O 1
ATOM 1214 N N . SER A 1 147 ? -16.432 -9.296 6.012 1.00 85.19 147 SER A N 1
ATOM 1215 C CA . SER A 1 147 ? -17.337 -10.360 6.473 1.00 85.19 147 SER A CA 1
ATOM 1216 C C . SER A 1 147 ? -16.740 -11.232 7.587 1.00 85.19 147 SER A C 1
ATOM 1218 O O . SER A 1 147 ? -17.478 -11.941 8.267 1.00 85.19 147 SER A O 1
ATOM 1220 N N . SER A 1 148 ? -15.413 -11.218 7.742 1.00 79.00 148 SER A N 1
ATOM 1221 C CA . SER A 1 148 ? -14.676 -12.031 8.721 1.00 79.00 148 SER A CA 1
ATOM 1222 C C . SER A 1 148 ? -14.195 -11.238 9.942 1.00 79.00 148 SER A C 1
ATOM 1224 O O . SER A 1 148 ? -13.601 -11.837 10.841 1.00 79.00 148 SER A O 1
ATOM 1226 N N . SER A 1 149 ? -14.395 -9.915 9.944 1.00 62.47 149 SER A N 1
ATOM 1227 C CA . SER A 1 149 ? -14.004 -8.984 11.016 1.00 62.47 149 SER A CA 1
ATOM 1228 C C . SER A 1 149 ? -15.168 -8.712 11.961 1.00 62.47 149 SER A C 1
ATOM 1230 O O . SER A 1 149 ? -14.896 -8.540 13.170 1.00 62.47 149 SER A O 1
#

Solvent-accessible surface area (backbone atoms only — not comparable to full-atom values): 8219 Å² total; per-residue (Å²): 132,63,69,73,59,57,53,51,49,54,44,50,51,54,50,48,50,40,59,77,68,38,54,68,77,77,41,59,49,50,57,48,47,53,50,52,53,51,50,38,60,68,73,45,39,75,74,42,95,61,64,59,42,55,52,37,49,50,48,31,53,33,39,72,69,66,74,44,53,70,68,60,33,46,55,50,31,55,52,46,49,61,50,35,72,77,43,61,70,44,55,22,34,49,37,55,57,33,44,64,48,32,43,73,72,66,68,39,78,67,75,62,65,69,60,53,51,56,54,46,51,55,48,40,50,34,33,40,64,55,41,73,63,44,48,60,51,49,52,54,51,51,55,50,51,62,76,74,106

Sequence (149 aa):
MSYKKVSKSKIINAYDKIRELKLIESIPYTELIKFLILFVEIEIAPLSNGNDPKIDLDYAKRFLSGKITAKKLHTREKYAWANYEILEGKEKSVQRITVSFLFPRVAEKSRLLGDIYEELFLYLELLYEIEDVLCDRFIAALENFISSS